Protein AF-A0A2V8WMP0-F1 (afdb_monomer)

Foldseek 3Di:
DQDPDADPVSHHDDQVCCLVPPVQVVCVVVVHPRDDPVNVLVVQLVLLVVLVADPVLSDVLSDDPDPPCVPPDVVDDDDPSNVVSVVSSCCVVCVPDPPPPPDPPPDDDD

Solvent-accessible surface area (backbone atoms only — not comparable to full-atom values): 7140 Å² total; per-residue (Å²): 138,88,74,91,60,53,37,99,83,73,42,81,55,56,67,67,55,48,41,64,70,49,49,44,52,49,26,56,77,67,74,44,74,88,72,54,80,63,49,56,54,49,52,51,53,52,43,40,53,73,75,70,51,54,70,69,46,48,45,59,72,74,38,74,93,52,88,86,58,70,86,77,50,82,84,53,84,80,53,69,69,48,54,54,49,51,51,55,44,45,50,71,77,39,78,84,58,77,80,82,75,72,77,83,80,83,72,84,82,127

pLDDT: mean 71.83, std 18.46, range [31.52, 92.88]

Structure (mmCIF, N/CA/C/O backbone):
data_AF-A0A2V8WMP0-F1
#
_entry.id   AF-A0A2V8WMP0-F1
#
loop_
_atom_site.group_PDB
_atom_site.id
_atom_site.type_symbol
_atom_site.label_atom_id
_atom_site.label_alt_id
_atom_site.label_comp_id
_atom_site.label_asym_id
_atom_site.label_entity_id
_atom_site.label_seq_id
_atom_site.pdbx_PDB_ins_code
_atom_site.Cartn_x
_atom_site.Cartn_y
_atom_site.Cartn_z
_atom_site.occupancy
_atom_site.B_iso_or_equiv
_atom_site.auth_seq_id
_atom_site.auth_comp_id
_atom_site.auth_asym_id
_atom_site.auth_atom_id
_atom_site.pdbx_PDB_model_num
ATOM 1 N N . GLU A 1 1 ? 11.509 -24.578 -5.066 1.00 51.88 1 GLU A N 1
ATOM 2 C CA . GLU A 1 1 ? 10.652 -23.415 -4.756 1.00 51.88 1 GLU A CA 1
ATOM 3 C C . GLU A 1 1 ? 10.348 -22.664 -6.043 1.00 51.88 1 GLU A C 1
ATOM 5 O O . GLU A 1 1 ? 11.279 -22.336 -6.768 1.00 51.88 1 GLU A O 1
ATOM 10 N N . ASN A 1 2 ? 9.069 -22.449 -6.357 1.00 80.81 2 ASN A N 1
ATOM 11 C CA . ASN A 1 2 ? 8.655 -21.686 -7.536 1.00 80.81 2 ASN A CA 1
ATOM 12 C C . ASN A 1 2 ? 8.491 -20.212 -7.154 1.00 80.81 2 ASN A C 1
ATOM 14 O O . ASN A 1 2 ? 7.827 -19.891 -6.170 1.00 80.81 2 ASN A O 1
ATOM 18 N N . LEU A 1 3 ? 9.094 -19.313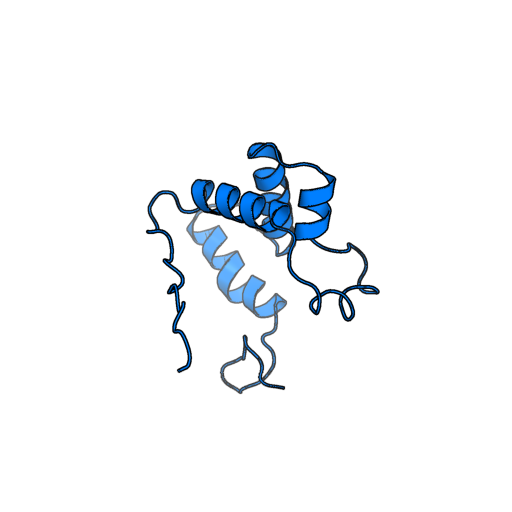 -7.930 1.00 84.00 3 LEU A N 1
ATOM 19 C CA . LEU A 1 3 ? 8.973 -17.871 -7.728 1.00 84.00 3 LEU A CA 1
ATOM 20 C C . LEU A 1 3 ? 7.612 -17.379 -8.246 1.00 84.00 3 LEU A C 1
ATOM 22 O O . LEU A 1 3 ? 7.272 -17.622 -9.399 1.00 84.00 3 LEU A O 1
ATOM 26 N N . ILE A 1 4 ? 6.873 -16.629 -7.422 1.00 84.56 4 ILE A N 1
ATOM 27 C CA . ILE A 1 4 ? 5.602 -15.994 -7.825 1.00 84.56 4 ILE A CA 1
ATOM 28 C C . ILE A 1 4 ? 5.845 -14.791 -8.751 1.00 84.56 4 ILE A C 1
ATOM 30 O O . ILE A 1 4 ? 5.101 -14.569 -9.700 1.00 84.56 4 ILE A O 1
ATOM 34 N N . PHE A 1 5 ? 6.922 -14.032 -8.512 1.00 83.19 5 PHE A N 1
ATOM 35 C CA . PHE A 1 5 ? 7.297 -12.866 -9.318 1.00 83.19 5 PHE A CA 1
ATOM 36 C C . PHE A 1 5 ? 8.642 -13.087 -10.010 1.00 83.19 5 PHE A C 1
ATOM 38 O O . PHE A 1 5 ? 9.712 -12.792 -9.465 1.00 83.19 5 PHE A O 1
ATOM 45 N N . THR A 1 6 ? 8.583 -13.600 -11.234 1.00 87.75 6 THR A N 1
ATOM 46 C CA . THR A 1 6 ? 9.755 -13.858 -12.071 1.00 87.75 6 THR A CA 1
ATOM 47 C C . THR A 1 6 ? 9.992 -12.743 -13.082 1.00 87.75 6 THR A C 1
ATOM 49 O O . THR A 1 6 ? 9.083 -12.060 -13.556 1.00 87.75 6 THR A O 1
ATOM 52 N N . SER A 1 7 ? 11.260 -12.542 -13.425 1.00 83.62 7 SER A N 1
ATOM 53 C CA . SER A 1 7 ? 11.630 -11.843 -14.648 1.00 83.62 7 SER A CA 1
ATOM 54 C C . SER A 1 7 ? 11.320 -12.730 -15.860 1.00 83.62 7 SER A C 1
ATOM 56 O O . SER A 1 7 ? 11.119 -13.936 -15.729 1.00 83.62 7 SER A O 1
ATOM 58 N N . ARG A 1 8 ? 11.358 -12.151 -17.065 1.00 81.88 8 ARG A N 1
ATOM 59 C CA . ARG A 1 8 ? 11.163 -12.895 -18.325 1.00 81.88 8 ARG A CA 1
ATOM 60 C C . ARG A 1 8 ? 12.113 -14.088 -18.491 1.00 81.88 8 ARG A C 1
ATOM 62 O O . ARG A 1 8 ? 11.794 -15.006 -19.230 1.00 81.88 8 ARG A O 1
ATOM 69 N N . ASN A 1 9 ? 13.244 -14.079 -17.787 1.00 84.38 9 ASN A N 1
ATOM 70 C CA . ASN A 1 9 ? 14.259 -15.128 -17.846 1.00 84.38 9 ASN A CA 1
ATOM 71 C C . ASN A 1 9 ? 14.147 -16.126 -16.674 1.00 84.38 9 ASN A C 1
ATOM 73 O O . ASN A 1 9 ? 15.104 -16.837 -16.392 1.00 84.38 9 ASN A O 1
ATOM 77 N N . GLY A 1 10 ? 13.036 -16.127 -15.925 1.00 84.94 10 GLY A N 1
ATOM 78 C CA . GLY A 1 10 ? 12.820 -17.029 -14.784 1.00 84.94 10 GLY A CA 1
ATOM 79 C C . GLY A 1 10 ? 13.588 -16.660 -13.509 1.00 84.94 10 GLY A C 1
ATOM 80 O O . GLY A 1 10 ? 13.496 -17.360 -12.507 1.00 84.94 10 GLY A O 1
ATOM 81 N N . THR A 1 11 ? 14.331 -15.553 -13.514 1.00 86.88 11 THR A N 1
ATOM 82 C CA . THR A 1 11 ? 15.091 -15.070 -12.351 1.00 86.88 11 THR A CA 1
ATOM 83 C C . THR A 1 11 ? 14.230 -14.231 -11.401 1.00 86.88 11 THR A C 1
ATOM 85 O O . THR A 1 11 ? 13.209 -13.689 -11.832 1.00 86.88 11 THR A O 1
ATOM 88 N N . PRO A 1 12 ? 14.630 -14.047 -10.127 1.00 86.12 12 PRO A N 1
ATOM 89 C CA . PRO A 1 12 ? 13.935 -13.150 -9.208 1.00 86.12 12 PRO A CA 1
ATOM 90 C C . PRO A 1 12 ? 13.813 -11.733 -9.771 1.00 86.12 12 PRO A C 1
ATOM 92 O O . PRO A 1 12 ? 14.782 -11.150 -10.272 1.00 86.12 12 PRO A O 1
ATOM 95 N N . MET A 1 13 ? 12.616 -11.155 -9.684 1.00 87.12 13 MET A N 1
ATOM 96 C CA . MET A 1 13 ? 12.398 -9.785 -10.129 1.00 87.12 13 MET A CA 1
ATOM 97 C C . MET A 1 13 ? 13.157 -8.794 -9.233 1.00 87.12 13 MET A C 1
ATOM 99 O O . MET A 1 13 ? 13.049 -8.822 -8.011 1.00 87.12 13 MET A O 1
ATOM 103 N N . ASN A 1 14 ? 13.915 -7.875 -9.841 1.00 87.00 14 ASN A N 1
ATOM 104 C CA . ASN A 1 14 ? 14.646 -6.855 -9.091 1.00 87.00 14 ASN A CA 1
ATOM 105 C C . ASN A 1 14 ? 13.725 -5.656 -8.760 1.00 87.00 14 ASN A C 1
ATOM 107 O O . ASN A 1 14 ? 13.325 -4.929 -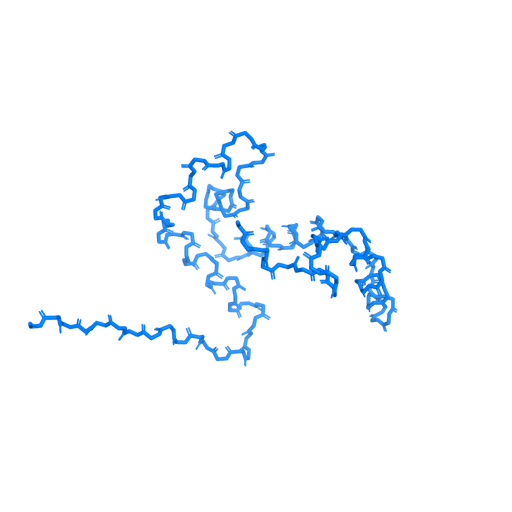9.680 1.00 87.00 14 ASN A O 1
ATOM 111 N N . PRO A 1 15 ? 13.454 -5.371 -7.472 1.00 85.31 15 PRO A N 1
ATOM 112 C CA . PRO A 1 15 ? 12.527 -4.315 -7.065 1.00 85.31 15 PRO A CA 1
ATOM 113 C C . PRO A 1 15 ? 13.017 -2.909 -7.432 1.00 85.31 15 PRO A C 1
ATOM 115 O O . PRO A 1 15 ? 12.207 -2.023 -7.700 1.00 85.31 15 PRO A O 1
ATOM 118 N N . LYS A 1 16 ? 14.335 -2.674 -7.510 1.00 87.12 16 LYS A N 1
ATOM 119 C CA . LYS A 1 16 ? 14.887 -1.380 -7.952 1.00 87.12 16 LYS A CA 1
ATOM 120 C C . LYS A 1 16 ? 14.621 -1.142 -9.437 1.00 87.12 16 LYS A C 1
ATOM 122 O O . LYS A 1 16 ? 14.329 -0.019 -9.841 1.00 87.12 16 LYS A O 1
ATOM 127 N N . ASN A 1 17 ? 14.698 -2.196 -10.253 1.00 89.38 17 ASN A N 1
ATOM 128 C CA . ASN A 1 17 ? 14.383 -2.091 -11.676 1.00 89.38 17 ASN A CA 1
ATOM 129 C C . ASN A 1 17 ? 12.896 -1.822 -11.895 1.00 89.38 17 ASN A C 1
ATOM 131 O O . ASN A 1 17 ? 12.571 -0.962 -12.710 1.00 89.38 17 ASN A O 1
ATOM 135 N N . LEU A 1 18 ? 12.020 -2.498 -11.149 1.00 89.12 18 LEU A N 1
ATOM 136 C CA . LEU A 1 18 ? 10.579 -2.256 -11.202 1.00 89.12 18 LEU A CA 1
ATOM 137 C C . LEU A 1 18 ? 10.241 -0.811 -10.794 1.00 89.12 18 LEU A C 1
ATOM 139 O O . LEU A 1 18 ? 9.535 -0.112 -11.523 1.00 89.12 18 LEU A O 1
ATOM 143 N N . LEU A 1 19 ? 10.842 -0.324 -9.703 1.00 89.38 19 LEU A N 1
ATOM 144 C CA . LEU A 1 19 ? 10.682 1.055 -9.240 1.00 89.38 19 LEU A CA 1
ATOM 145 C C . LEU A 1 19 ? 11.090 2.069 -10.317 1.00 89.38 19 LEU A C 1
ATOM 147 O O . LEU A 1 19 ? 10.321 2.959 -10.667 1.00 89.38 19 LEU A O 1
ATOM 151 N N . ARG A 1 20 ? 12.297 1.915 -10.869 1.00 89.44 20 ARG A N 1
ATOM 152 C CA . ARG A 1 20 ? 12.875 2.872 -11.819 1.00 89.44 20 ARG A CA 1
ATOM 153 C C . ARG A 1 20 ? 12.207 2.839 -13.192 1.00 89.44 20 ARG A C 1
ATOM 155 O O . ARG A 1 20 ? 12.104 3.874 -13.838 1.00 89.44 20 ARG A O 1
ATOM 162 N N . ARG A 1 21 ? 11.821 1.656 -13.677 1.00 90.38 21 ARG A N 1
ATOM 163 C CA . ARG A 1 21 ? 11.341 1.478 -15.059 1.00 90.38 21 ARG A CA 1
ATOM 164 C C . ARG A 1 21 ? 9.832 1.584 -15.201 1.00 90.38 21 ARG A C 1
ATOM 166 O O . ARG A 1 21 ? 9.376 1.899 -16.292 1.00 90.38 21 ARG A O 1
ATOM 173 N N . ILE A 1 22 ? 9.078 1.306 -14.141 1.00 89.88 22 ILE A N 1
ATOM 174 C CA . ILE A 1 22 ? 7.615 1.253 -14.202 1.00 89.88 22 ILE A CA 1
ATOM 175 C C . ILE A 1 22 ? 7.016 2.307 -13.279 1.00 89.88 22 ILE A C 1
ATOM 177 O O . ILE A 1 22 ? 6.292 3.183 -13.748 1.00 89.88 22 ILE A O 1
ATOM 181 N N . LEU A 1 23 ? 7.376 2.283 -11.992 1.00 89.50 23 LEU A N 1
ATOM 182 C CA . LEU A 1 23 ? 6.694 3.114 -11.004 1.00 89.50 23 LEU A CA 1
ATOM 183 C C . LEU A 1 23 ? 7.015 4.606 -11.144 1.00 89.50 23 LEU A C 1
ATOM 185 O O . LEU A 1 23 ? 6.109 5.426 -11.251 1.00 89.50 23 LEU A O 1
ATOM 189 N N . GLN A 1 24 ? 8.298 4.965 -11.212 1.00 90.50 24 GLN A N 1
ATOM 190 C CA . GLN A 1 24 ? 8.712 6.362 -11.362 1.00 90.50 24 GLN A CA 1
ATOM 191 C C . GLN A 1 24 ? 8.188 6.999 -12.665 1.00 90.50 24 GLN A C 1
ATOM 193 O O . GLN A 1 24 ? 7.675 8.117 -12.600 1.00 90.50 24 GLN A O 1
ATOM 198 N N . PRO A 1 25 ? 8.252 6.333 -13.839 1.00 92.31 25 PRO A N 1
ATOM 199 C CA . PRO A 1 25 ? 7.636 6.860 -15.054 1.00 92.31 25 PRO A CA 1
ATOM 200 C C . PRO A 1 25 ? 6.118 7.019 -14.955 1.00 92.31 25 PRO A C 1
ATOM 202 O O . PRO A 1 25 ? 5.594 8.010 -15.459 1.00 92.31 25 PRO A O 1
ATOM 205 N N . ALA A 1 26 ? 5.410 6.091 -14.302 1.00 91.25 26 ALA A N 1
ATOM 206 C CA . ALA A 1 26 ? 3.968 6.209 -14.092 1.00 91.25 26 ALA A CA 1
ATOM 207 C C . ALA A 1 26 ? 3.620 7.440 -13.238 1.00 91.25 26 ALA A C 1
ATOM 209 O O . ALA A 1 26 ? 2.766 8.228 -13.635 1.00 91.25 26 ALA A O 1
ATOM 210 N N . CYS A 1 27 ? 4.341 7.675 -12.136 1.00 90.94 27 CYS A N 1
ATOM 211 C CA . CYS A 1 27 ? 4.144 8.870 -11.310 1.00 90.94 27 CYS A CA 1
ATOM 212 C C . CYS A 1 27 ? 4.392 10.160 -12.089 1.00 90.94 27 CYS A C 1
ATOM 214 O O . CYS A 1 27 ? 3.585 11.078 -12.009 1.00 90.94 27 CYS A O 1
ATOM 216 N N . ARG A 1 28 ? 5.456 10.209 -12.903 1.00 90.62 28 ARG A N 1
ATOM 217 C CA . ARG A 1 28 ? 5.744 11.377 -13.752 1.00 90.62 28 ARG A CA 1
ATOM 218 C C . ARG A 1 28 ? 4.625 11.655 -14.751 1.00 90.62 28 ARG A C 1
ATOM 220 O O . ARG A 1 28 ? 4.250 12.805 -14.916 1.00 90.62 28 ARG A O 1
ATOM 227 N N . LYS A 1 29 ? 4.074 10.618 -15.393 1.00 92.81 29 LYS A N 1
ATOM 228 C CA . LYS A 1 29 ? 2.945 10.769 -16.328 1.00 92.81 29 LYS A CA 1
ATOM 229 C C . LYS A 1 29 ? 1.689 11.317 -15.652 1.00 92.81 29 LYS A C 1
ATOM 231 O O . LYS A 1 29 ? 0.922 12.021 -16.293 1.00 92.81 29 LYS A O 1
ATOM 236 N N . LEU A 1 30 ? 1.489 10.982 -14.380 1.00 92.88 30 LEU A N 1
ATOM 237 C CA . LEU A 1 30 ? 0.338 11.405 -13.584 1.00 92.88 30 LEU A CA 1
ATOM 238 C C . LEU A 1 30 ? 0.601 12.687 -12.773 1.00 92.88 30 LEU A C 1
ATOM 240 O O . LEU A 1 30 ? -0.242 13.062 -11.967 1.00 92.88 30 LEU A O 1
ATOM 244 N N . ASN A 1 31 ? 1.754 13.348 -12.955 1.00 91.94 31 ASN A N 1
ATOM 245 C CA . ASN A 1 31 ? 2.193 14.502 -12.155 1.00 91.94 31 ASN A CA 1
ATOM 246 C C . ASN A 1 31 ? 2.163 14.254 -10.633 1.00 91.94 31 ASN A C 1
ATOM 248 O O . ASN A 1 31 ? 1.911 15.160 -9.841 1.00 91.94 31 ASN A O 1
ATOM 252 N N . LEU A 1 32 ? 2.444 13.019 -10.219 1.00 89.00 32 LEU A N 1
ATOM 253 C CA . LEU A 1 32 ? 2.541 12.626 -8.818 1.00 89.00 32 LEU A CA 1
ATOM 254 C C . LEU A 1 32 ? 3.986 12.748 -8.310 1.00 89.00 32 LEU A C 1
ATOM 256 O O . LEU A 1 32 ? 4.933 12.566 -9.088 1.00 89.00 32 LEU A O 1
ATOM 260 N N . PRO A 1 33 ? 4.184 12.995 -7.000 1.00 85.75 33 PRO A N 1
ATOM 261 C CA . PRO A 1 33 ? 5.510 12.961 -6.395 1.00 85.75 33 PRO A CA 1
ATOM 262 C C . PRO A 1 33 ? 6.172 11.592 -6.589 1.00 85.75 33 PRO A C 1
ATOM 264 O O . PRO A 1 33 ? 5.514 10.565 -6.769 1.00 85.75 33 PRO A O 1
ATOM 267 N N . VAL A 1 34 ? 7.506 11.568 -6.551 1.00 79.69 34 VAL A N 1
ATOM 268 C CA . VAL A 1 34 ? 8.266 10.322 -6.696 1.00 79.69 34 VAL A CA 1
ATOM 269 C C . VAL A 1 34 ? 8.014 9.434 -5.480 1.00 79.69 34 VAL A C 1
ATOM 271 O O . VAL A 1 34 ? 8.518 9.697 -4.391 1.00 79.69 34 VAL A O 1
ATOM 274 N N . ILE A 1 35 ? 7.253 8.361 -5.680 1.00 86.12 35 ILE A N 1
ATOM 275 C CA . ILE A 1 35 ? 6.964 7.373 -4.639 1.00 86.12 35 ILE A CA 1
ATOM 276 C C . ILE A 1 35 ? 8.037 6.280 -4.590 1.00 86.12 35 ILE A C 1
ATOM 278 O O . ILE A 1 35 ? 8.657 5.921 -5.597 1.00 86.12 35 ILE A O 1
ATOM 282 N N . SER A 1 36 ? 8.247 5.738 -3.394 1.00 87.19 36 SER A N 1
ATOM 283 C CA . SER A 1 36 ? 9.120 4.592 -3.133 1.00 87.19 36 SER A CA 1
ATOM 284 C C . SER A 1 36 ? 8.300 3.377 -2.692 1.00 87.19 36 SER A C 1
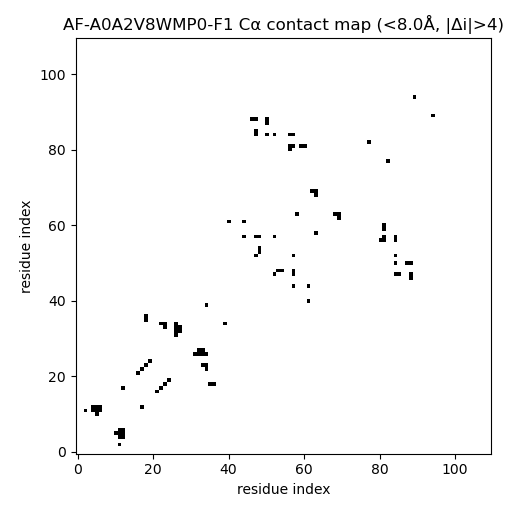ATOM 286 O O . SER A 1 36 ? 7.116 3.495 -2.387 1.00 87.19 36 SER A O 1
ATOM 288 N N . TRP A 1 37 ? 8.936 2.210 -2.568 1.00 84.88 37 TRP A N 1
ATOM 289 C CA . TRP A 1 37 ? 8.284 1.032 -1.979 1.00 84.88 37 TRP A CA 1
ATOM 290 C C . TRP A 1 37 ? 7.769 1.284 -0.555 1.00 84.88 37 TRP A C 1
ATOM 292 O O . TRP A 1 37 ? 6.710 0.784 -0.184 1.00 84.88 37 TRP A O 1
ATOM 302 N N . HIS A 1 38 ? 8.472 2.115 0.220 1.00 85.00 38 HIS A N 1
ATOM 303 C CA . HIS A 1 38 ? 8.040 2.497 1.564 1.00 85.00 38 HIS A CA 1
ATOM 304 C C . HIS A 1 38 ? 6.797 3.383 1.538 1.00 85.00 38 HIS A C 1
ATOM 306 O O . HIS A 1 38 ? 5.989 3.304 2.455 1.00 85.00 38 HIS A O 1
ATOM 312 N N . SER A 1 39 ? 6.598 4.173 0.480 1.00 84.12 39 SER A N 1
ATOM 313 C CA . SER A 1 39 ? 5.413 5.021 0.342 1.00 84.12 39 SER A CA 1
ATOM 314 C C . SER A 1 39 ? 4.135 4.183 0.353 1.00 84.12 39 SER A C 1
ATOM 316 O O . SER A 1 39 ? 3.221 4.515 1.092 1.00 84.12 39 SER A O 1
ATOM 318 N N . PHE A 1 40 ? 4.107 3.039 -0.341 1.00 85.88 40 PHE A N 1
ATOM 319 C CA . PHE A 1 40 ? 2.961 2.120 -0.286 1.00 85.88 40 PHE A CA 1
ATOM 320 C C . PHE A 1 40 ? 2.713 1.558 1.113 1.00 85.88 40 PHE A C 1
ATOM 322 O O . PHE A 1 40 ? 1.569 1.474 1.554 1.00 85.88 40 PHE A O 1
ATOM 329 N N . ARG A 1 41 ? 3.783 1.204 1.835 1.00 83.12 41 ARG A N 1
ATOM 330 C CA . ARG A 1 41 ? 3.678 0.723 3.217 1.00 83.12 41 ARG A CA 1
ATOM 331 C C . ARG A 1 41 ? 3.125 1.808 4.144 1.00 83.12 41 ARG A C 1
ATOM 333 O O . ARG A 1 41 ? 2.288 1.503 4.985 1.00 83.12 41 ARG A O 1
ATOM 340 N N . HIS A 1 42 ? 3.565 3.055 3.979 1.00 83.00 42 HIS A N 1
ATOM 341 C CA . HIS A 1 42 ? 3.038 4.190 4.736 1.00 83.00 42 HIS A CA 1
ATOM 342 C C . HIS A 1 42 ? 1.572 4.456 4.405 1.00 83.00 42 HIS A C 1
ATOM 344 O O . HIS A 1 42 ? 0.779 4.583 5.328 1.00 83.00 42 HIS A O 1
ATOM 350 N N . THR A 1 43 ? 1.190 4.443 3.125 1.00 85.69 43 THR A N 1
ATOM 351 C CA . THR A 1 43 ? -0.214 4.573 2.715 1.00 85.69 43 THR A CA 1
ATOM 352 C C . THR A 1 43 ? -1.075 3.490 3.357 1.00 85.69 43 THR A C 1
ATOM 354 O O . THR A 1 43 ? -2.115 3.800 3.922 1.00 85.69 43 THR A O 1
ATOM 357 N N . HIS A 1 44 ? -0.621 2.234 3.353 1.00 84.62 44 HIS A N 1
ATOM 358 C CA . HIS A 1 44 ? -1.349 1.149 4.006 1.00 84.62 44 HIS A CA 1
ATOM 359 C C . HIS A 1 44 ? -1.493 1.364 5.522 1.00 84.62 44 HIS A C 1
ATOM 361 O O . HIS A 1 44 ? -2.568 1.150 6.070 1.00 84.62 44 HIS A O 1
ATOM 367 N N . ALA A 1 45 ? -0.439 1.836 6.195 1.00 82.06 45 ALA A N 1
ATOM 368 C CA . ALA A 1 45 ? -0.489 2.159 7.620 1.00 82.06 45 ALA A CA 1
ATOM 369 C C . ALA A 1 45 ? -1.478 3.293 7.933 1.00 82.06 45 ALA A C 1
ATOM 371 O O . ALA A 1 45 ? -2.231 3.197 8.899 1.00 82.06 45 ALA A O 1
ATOM 372 N N . THR A 1 46 ? -1.496 4.342 7.107 1.00 82.31 46 THR A N 1
ATOM 373 C CA . THR A 1 46 ? -2.453 5.447 7.227 1.00 82.31 46 THR A CA 1
ATOM 374 C C . THR A 1 46 ? -3.884 4.953 7.038 1.00 82.31 46 THR A C 1
ATOM 376 O O . THR A 1 46 ? -4.718 5.217 7.897 1.00 82.31 46 THR A O 1
ATOM 379 N N . LEU A 1 47 ? -4.149 4.160 5.994 1.00 84.25 47 LEU A N 1
ATOM 380 C CA . LEU A 1 47 ? -5.480 3.604 5.727 1.00 84.25 47 LEU A CA 1
ATOM 381 C C . LEU A 1 47 ? -5.968 2.697 6.865 1.00 84.25 47 LEU A C 1
ATOM 383 O O . LEU A 1 47 ? -7.128 2.778 7.253 1.00 84.25 47 LEU A O 1
ATOM 387 N N . LEU A 1 48 ? -5.083 1.877 7.444 1.00 81.50 48 LEU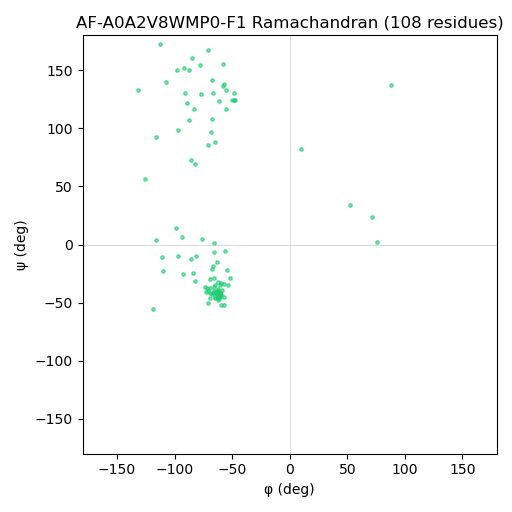 A N 1
ATOM 388 C CA . LEU A 1 48 ? -5.398 1.068 8.629 1.00 81.50 48 LEU A CA 1
ATOM 389 C C . LEU A 1 48 ? -5.783 1.936 9.840 1.00 81.50 48 LEU A C 1
ATOM 391 O O . LEU A 1 48 ? -6.648 1.548 10.623 1.00 81.50 48 LEU A O 1
ATOM 395 N N . GLY A 1 49 ? -5.167 3.111 9.988 1.00 76.62 49 GLY A N 1
ATOM 396 C CA . GLY A 1 49 ? -5.555 4.091 11.003 1.00 76.62 49 GLY A CA 1
ATOM 397 C C . GLY A 1 49 ? -6.918 4.729 10.724 1.00 76.62 49 GLY A C 1
ATOM 398 O O . GLY A 1 49 ? -7.723 4.874 11.641 1.00 76.62 49 GLY A O 1
ATOM 399 N N . GLU A 1 50 ? -7.204 5.063 9.465 1.00 81.12 50 GLU A N 1
ATOM 400 C CA . GLU A 1 50 ? -8.473 5.684 9.057 1.00 81.12 50 GLU A CA 1
ATOM 401 C C . GLU A 1 50 ? -9.683 4.763 9.260 1.00 81.12 50 GLU A C 1
ATOM 403 O O . GLU A 1 50 ? -10.743 5.230 9.670 1.00 81.12 50 GLU A O 1
ATOM 408 N N . VAL A 1 51 ? -9.532 3.447 9.063 1.00 80.75 51 VAL A N 1
ATOM 409 C CA . VAL A 1 51 ? -10.612 2.468 9.312 1.00 80.75 51 VAL A CA 1
ATOM 410 C C . VAL A 1 51 ? -10.847 2.161 10.803 1.00 80.75 51 VAL A C 1
ATOM 412 O O . VAL A 1 51 ? -11.666 1.299 11.138 1.00 80.75 51 VAL A O 1
ATOM 415 N N . GLY A 1 52 ? -10.146 2.861 11.703 1.00 72.69 52 GLY A N 1
ATOM 416 C CA . GLY A 1 52 ? -10.315 2.758 13.154 1.00 72.69 52 GLY A CA 1
ATOM 417 C C . GLY A 1 52 ? -9.788 1.455 13.757 1.00 72.69 52 GLY A C 1
ATOM 418 O O . GLY A 1 52 ? -10.264 1.025 14.808 1.00 72.69 52 GLY A O 1
ATOM 419 N N . GLU A 1 53 ? -8.841 0.789 13.094 1.00 75.12 53 GLU A N 1
ATOM 420 C CA . GLU A 1 53 ? -8.289 -0.475 13.579 1.00 75.12 53 GLU A CA 1
ATOM 421 C C . GLU A 1 53 ? -7.274 -0.266 14.707 1.00 75.12 53 GLU A C 1
ATOM 423 O O . GLU A 1 53 ? -6.626 0.774 14.837 1.00 75.12 53 GLU A O 1
ATOM 428 N N . SER A 1 54 ? -7.119 -1.287 15.554 1.00 72.19 54 SER A N 1
ATOM 429 C CA . SER A 1 54 ? -6.183 -1.191 16.675 1.00 72.19 54 SER A CA 1
ATOM 430 C C . SER A 1 54 ? -4.734 -1.127 16.180 1.00 72.19 54 SER A C 1
ATOM 432 O O . SER A 1 54 ? -4.343 -1.863 15.269 1.00 72.19 54 SER A O 1
ATOM 434 N N . LEU A 1 55 ? -3.898 -0.318 16.841 1.00 68.44 55 LEU A N 1
ATOM 435 C CA . LEU A 1 55 ? -2.463 -0.221 16.538 1.00 68.44 55 LEU A CA 1
ATOM 436 C C . LEU A 1 55 ? -1.769 -1.593 16.552 1.00 68.44 55 LEU A C 1
ATOM 438 O O . LEU A 1 55 ? -0.896 -1.855 15.729 1.00 68.44 55 LEU A O 1
ATOM 442 N N . ARG A 1 56 ? -2.201 -2.498 17.439 1.00 67.06 56 ARG A N 1
ATOM 443 C CA . ARG A 1 56 ? -1.693 -3.873 17.530 1.00 67.06 56 ARG A CA 1
ATOM 444 C C . ARG A 1 56 ? -2.050 -4.705 16.295 1.00 67.06 56 ARG A C 1
ATOM 446 O O . ARG A 1 56 ? -1.207 -5.448 15.798 1.00 67.06 56 ARG A O 1
ATOM 453 N N . THR A 1 57 ? -3.276 -4.571 15.793 1.00 69.94 57 THR A N 1
ATOM 454 C CA . THR A 1 57 ? -3.725 -5.212 14.547 1.00 69.94 57 THR A CA 1
ATOM 455 C C . THR A 1 57 ? -2.950 -4.659 13.352 1.00 69.94 57 THR A C 1
ATOM 457 O O . THR A 1 57 ? -2.422 -5.433 12.558 1.00 69.94 57 THR A O 1
ATOM 460 N N . ALA A 1 58 ? -2.801 -3.334 13.259 1.00 72.56 58 ALA A N 1
ATOM 461 C CA . ALA A 1 58 ? -2.065 -2.686 12.176 1.00 72.56 58 ALA A CA 1
ATOM 462 C C . ALA A 1 58 ? -0.579 -3.091 12.154 1.00 72.56 58 ALA A C 1
ATOM 464 O O . ALA A 1 58 ? -0.030 -3.389 11.094 1.00 72.56 58 ALA A O 1
ATOM 465 N N . GLN A 1 59 ? 0.065 -3.175 13.323 1.00 69.44 59 GLN A N 1
ATOM 466 C CA . GLN A 1 59 ? 1.438 -3.675 13.460 1.00 69.44 59 GLN A CA 1
ATOM 467 C C . GLN A 1 59 ? 1.573 -5.139 13.035 1.00 69.44 59 GLN A C 1
ATOM 469 O O . GLN A 1 59 ? 2.545 -5.489 12.367 1.00 69.44 59 GLN A O 1
ATOM 474 N N . ALA A 1 60 ? 0.604 -5.987 13.388 1.00 73.19 60 ALA A N 1
ATOM 475 C CA . ALA A 1 60 ? 0.610 -7.386 12.980 1.00 73.19 60 ALA A CA 1
ATOM 476 C C . ALA A 1 60 ? 0.456 -7.543 11.454 1.00 73.19 60 ALA A C 1
ATOM 478 O O . ALA A 1 60 ? 1.186 -8.328 10.858 1.00 73.19 60 ALA A O 1
ATOM 479 N N . ILE A 1 61 ? -0.407 -6.739 10.818 1.00 74.75 61 ILE A N 1
ATOM 480 C CA . ILE A 1 61 ? -0.639 -6.740 9.360 1.00 74.75 61 ILE A CA 1
ATOM 481 C C . ILE A 1 61 ? 0.565 -6.199 8.584 1.00 74.75 61 ILE A C 1
ATOM 483 O O . ILE A 1 61 ? 0.984 -6.776 7.583 1.00 74.75 61 ILE A O 1
ATOM 487 N N . LEU A 1 62 ? 1.133 -5.071 9.020 1.00 74.50 62 LEU A N 1
ATOM 488 C CA . LEU A 1 62 ? 2.336 -4.514 8.400 1.00 74.50 62 LEU A CA 1
ATOM 489 C C . LEU A 1 62 ? 3.548 -5.432 8.650 1.00 74.50 62 LEU A C 1
ATOM 491 O O . LEU A 1 62 ? 4.521 -5.389 7.899 1.00 74.50 62 LEU A O 1
ATOM 495 N N . GLY A 1 63 ? 3.489 -6.281 9.672 1.00 68.19 63 GLY A N 1
ATOM 496 C CA . GLY A 1 63 ? 4.516 -7.245 10.028 1.00 68.19 63 GLY A CA 1
ATOM 497 C C . GLY A 1 63 ? 5.574 -6.670 10.968 1.00 68.19 63 GLY A C 1
ATOM 498 O O . GLY A 1 63 ? 6.066 -5.557 10.763 1.00 68.19 63 GLY A O 1
ATOM 499 N N . HIS A 1 64 ? 5.928 -7.486 11.973 1.00 61.41 64 HIS A N 1
ATOM 500 C CA . HIS A 1 64 ? 7.296 -7.794 12.417 1.00 61.41 64 HIS A CA 1
ATOM 501 C C . HIS A 1 64 ? 8.379 -6.904 11.777 1.00 61.41 64 HIS A C 1
ATOM 503 O O . HIS A 1 64 ? 9.012 -7.294 10.801 1.00 61.41 64 HIS A O 1
ATOM 509 N N . SER A 1 65 ? 8.595 -5.695 12.303 1.00 47.50 65 SER A N 1
ATOM 510 C CA . SER A 1 65 ? 9.477 -4.669 11.715 1.00 47.50 65 SER A CA 1
ATOM 511 C C . SER A 1 65 ? 10.970 -5.025 11.685 1.00 47.50 65 SER A C 1
ATOM 513 O O . SER A 1 65 ? 11.771 -4.212 11.232 1.00 47.50 65 SER A O 1
ATOM 515 N N . ASP A 1 66 ? 11.347 -6.211 12.157 1.00 42.78 66 ASP A N 1
ATOM 516 C CA . ASP A 1 66 ? 12.697 -6.745 12.071 1.00 42.78 66 ASP A CA 1
ATOM 517 C C . ASP A 1 66 ? 12.646 -8.186 11.541 1.00 42.78 66 ASP A C 1
ATOM 519 O O . ASP A 1 66 ? 11.843 -9.013 11.983 1.00 42.78 66 ASP A O 1
ATOM 523 N N . LEU A 1 67 ? 13.510 -8.474 10.571 1.00 40.50 67 LEU A N 1
ATOM 524 C CA . LEU A 1 67 ? 13.545 -9.651 9.689 1.00 40.50 67 LEU A CA 1
ATOM 525 C C . LEU A 1 67 ? 13.611 -11.018 10.400 1.00 40.50 67 LEU A C 1
ATOM 527 O O . LEU A 1 67 ? 13.549 -12.057 9.744 1.00 40.50 67 LEU A O 1
ATOM 531 N N . LYS A 1 68 ? 13.744 -11.051 11.727 1.00 40.97 68 LYS A N 1
ATOM 532 C CA . LYS A 1 68 ? 14.127 -12.246 12.487 1.00 40.97 68 LYS A CA 1
ATOM 533 C C . LYS A 1 68 ? 12.971 -13.183 12.865 1.00 40.97 68 LYS A C 1
ATOM 535 O O . LYS A 1 68 ? 13.235 -14.306 13.277 1.00 4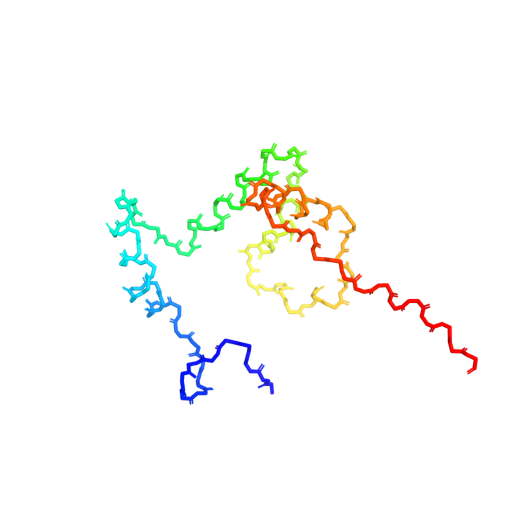0.97 68 LYS A O 1
ATOM 540 N N . THR A 1 69 ? 11.708 -12.768 12.730 1.00 40.00 69 THR A N 1
ATOM 541 C CA . THR A 1 69 ? 10.534 -13.595 13.117 1.00 40.00 69 THR A CA 1
ATOM 542 C C . THR A 1 69 ? 9.689 -14.100 11.947 1.00 40.00 69 THR A C 1
ATOM 544 O O . THR A 1 69 ? 8.859 -14.991 12.123 1.00 40.00 69 THR A O 1
ATOM 547 N N . THR A 1 70 ? 9.935 -13.589 10.743 1.00 39.50 70 THR A N 1
ATOM 548 C CA . THR A 1 70 ? 9.080 -13.763 9.561 1.00 39.50 70 THR A CA 1
ATOM 549 C C . THR A 1 70 ? 9.014 -15.205 9.037 1.00 39.50 70 THR A C 1
ATOM 551 O O . THR A 1 70 ? 8.065 -15.542 8.342 1.00 39.50 70 THR A O 1
ATOM 554 N N . LEU A 1 71 ? 9.960 -16.085 9.388 1.00 37.84 71 LEU A N 1
ATOM 555 C CA . LEU A 1 71 ? 9.965 -17.469 8.890 1.00 37.84 71 LEU A CA 1
ATOM 556 C C . LEU A 1 71 ? 9.070 -18.430 9.702 1.00 37.84 71 LEU A C 1
ATOM 558 O O . LEU A 1 71 ? 8.602 -19.416 9.152 1.00 37.84 71 LEU A O 1
ATOM 562 N N . ASN A 1 72 ? 8.792 -18.145 10.981 1.00 36.44 72 ASN A N 1
ATOM 563 C CA . ASN A 1 72 ? 8.096 -19.091 11.874 1.00 36.44 72 ASN A CA 1
ATOM 564 C C . ASN A 1 72 ? 6.579 -18.862 12.005 1.00 36.44 72 ASN A C 1
ATOM 566 O O . ASN A 1 72 ? 5.901 -19.682 12.615 1.00 36.44 72 ASN A O 1
ATOM 570 N N . ILE A 1 73 ? 6.038 -17.752 11.489 1.00 47.22 73 ILE A N 1
ATOM 571 C CA . ILE A 1 73 ? 4.687 -17.292 11.871 1.00 47.22 73 ILE A CA 1
ATOM 572 C C . ILE A 1 73 ? 3.654 -17.440 10.747 1.00 47.22 73 ILE A C 1
ATOM 574 O O . ILE A 1 73 ? 2.474 -17.606 11.046 1.00 47.22 73 ILE A O 1
ATOM 578 N N . TYR A 1 74 ? 4.062 -17.502 9.473 1.00 37.50 74 TYR A N 1
ATOM 579 C CA . TYR A 1 74 ? 3.115 -17.737 8.366 1.00 37.50 74 TYR A CA 1
ATOM 580 C C . TYR A 1 74 ? 2.458 -19.128 8.387 1.00 37.50 74 TYR A C 1
ATOM 582 O O . TYR A 1 74 ? 1.546 -19.384 7.608 1.00 37.50 74 TYR A O 1
ATOM 590 N N . THR A 1 75 ? 2.879 -20.013 9.293 1.00 41.16 75 THR A N 1
ATOM 591 C CA . THR A 1 75 ? 2.265 -21.327 9.526 1.00 41.16 75 THR A CA 1
ATOM 592 C C . THR A 1 75 ? 1.023 -21.258 10.430 1.00 41.16 75 THR A C 1
ATOM 594 O O . THR A 1 75 ? 0.307 -22.250 10.549 1.00 41.16 75 THR A O 1
ATOM 597 N N . HIS A 1 76 ? 0.735 -20.117 11.071 1.00 50.03 76 HIS A N 1
ATOM 598 C CA . HIS A 1 76 ? -0.425 -19.963 11.954 1.00 50.03 76 HIS A CA 1
ATOM 599 C C . HIS A 1 76 ? -1.522 -19.094 11.331 1.00 50.03 76 HIS A C 1
ATOM 601 O O . HIS A 1 76 ? -1.253 -18.082 10.689 1.00 50.03 76 HIS A O 1
ATOM 607 N N . ALA A 1 77 ? -2.773 -19.519 11.536 1.00 52.19 77 ALA A N 1
ATOM 608 C CA . ALA A 1 77 ? -3.974 -18.872 11.022 1.00 52.19 77 ALA A CA 1
ATOM 609 C C . ALA A 1 77 ? -3.974 -17.357 11.290 1.00 52.19 77 ALA A C 1
ATOM 61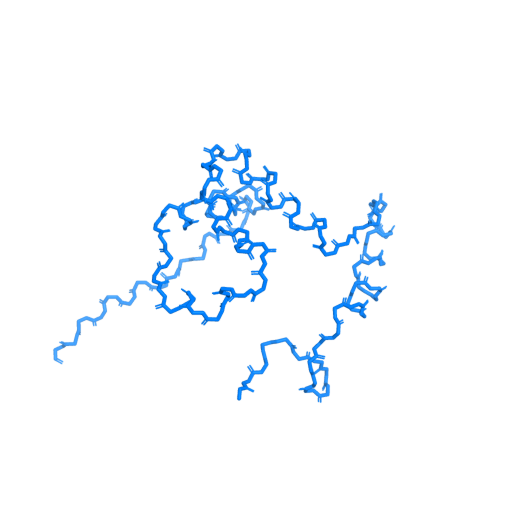1 O O . ALA A 1 77 ? -3.757 -16.914 12.420 1.00 52.19 77 ALA A O 1
ATOM 612 N N . ILE A 1 78 ? -4.241 -16.570 10.243 1.00 61.34 78 ILE A N 1
ATOM 613 C CA . ILE A 1 78 ? -4.401 -15.117 10.343 1.00 61.34 78 ILE A CA 1
ATOM 614 C C . ILE A 1 78 ? -5.595 -14.838 11.273 1.00 61.34 78 ILE A C 1
ATOM 616 O O . ILE A 1 78 ? -6.695 -15.317 10.993 1.00 61.34 78 ILE A O 1
ATOM 620 N N . PRO A 1 79 ? -5.423 -14.075 12.368 1.00 71.75 79 PRO A N 1
ATOM 621 C CA . PRO A 1 79 ? -6.529 -13.712 13.243 1.00 71.75 79 PRO A CA 1
ATOM 622 C C . PRO A 1 79 ? -7.640 -12.985 12.477 1.00 71.75 79 PRO A C 1
ATOM 624 O O . PRO A 1 79 ? -7.370 -12.068 11.702 1.00 71.75 79 PRO A O 1
ATOM 627 N N . GLU A 1 80 ? -8.898 -13.319 12.766 1.00 73.19 80 GLU A N 1
ATOM 628 C CA . GLU A 1 80 ? -10.090 -12.701 12.159 1.00 73.19 80 GLU A CA 1
ATOM 629 C C . GLU A 1 80 ? -10.106 -11.161 12.239 1.00 73.19 80 GLU A C 1
ATOM 631 O O . GLU A 1 80 ? -10.648 -10.484 11.369 1.00 73.19 80 GLU A O 1
ATOM 636 N N . SER A 1 81 ? -9.476 -10.573 13.261 1.00 69.69 81 SER A N 1
ATOM 637 C CA . SER A 1 81 ? -9.310 -9.117 13.367 1.00 69.69 81 SER A CA 1
ATOM 638 C C . SER A 1 81 ? -8.421 -8.529 12.270 1.00 69.69 81 SER A C 1
ATOM 640 O O . SER A 1 81 ? -8.707 -7.442 11.781 1.00 69.69 81 SER A O 1
ATOM 642 N N . GLN A 1 82 ? -7.369 -9.239 11.856 1.00 72.81 82 GLN A N 1
ATOM 643 C CA . GLN A 1 82 ? -6.498 -8.799 10.767 1.00 72.81 82 GLN A CA 1
ATOM 644 C C . GLN A 1 82 ? -7.210 -8.903 9.420 1.00 72.81 82 GLN A C 1
ATOM 646 O O . GLN A 1 82 ? -7.104 -7.995 8.600 1.00 72.81 82 GLN A O 1
ATOM 651 N N . LYS A 1 83 ? -7.984 -9.975 9.218 1.00 76.62 83 LYS A N 1
ATOM 652 C CA . LYS A 1 83 ? -8.790 -10.169 8.010 1.00 76.62 83 LYS A CA 1
ATOM 653 C C . LYS A 1 83 ? -9.799 -9.030 7.820 1.00 76.62 83 LYS A C 1
ATOM 655 O O . LYS A 1 83 ? -9.762 -8.361 6.792 1.00 76.62 83 LYS A O 1
ATOM 660 N N . ARG A 1 84 ? -10.600 -8.728 8.850 1.00 81.31 84 ARG A N 1
ATOM 661 C CA . ARG A 1 84 ? -11.571 -7.618 8.810 1.00 81.31 84 ARG A CA 1
ATOM 662 C C . ARG A 1 84 ? -10.920 -6.259 8.554 1.00 81.31 84 ARG A C 1
ATOM 664 O O . ARG A 1 84 ? -11.471 -5.443 7.823 1.00 81.31 84 ARG A O 1
ATOM 671 N N . ALA A 1 85 ? -9.755 -6.007 9.148 1.00 79.81 85 ALA A N 1
ATOM 672 C CA . ALA A 1 85 ? -9.015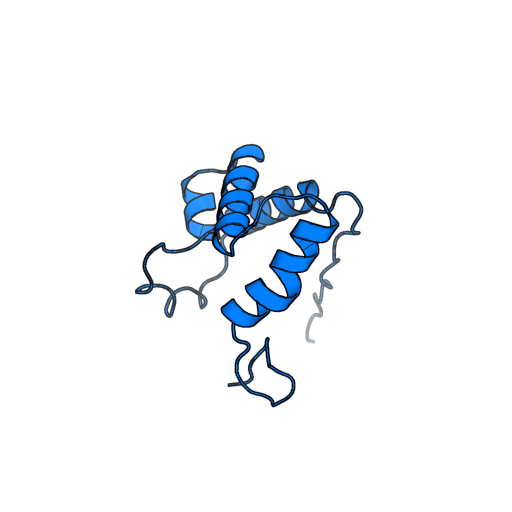 -4.767 8.937 1.00 79.81 85 ALA A CA 1
ATOM 673 C C . ALA A 1 85 ? -8.597 -4.594 7.467 1.00 79.81 85 ALA A C 1
ATOM 675 O O . ALA A 1 85 ? -8.792 -3.526 6.887 1.00 79.81 85 ALA A O 1
ATOM 676 N N . VAL A 1 86 ? -8.066 -5.654 6.849 1.00 82.06 86 VAL A N 1
ATO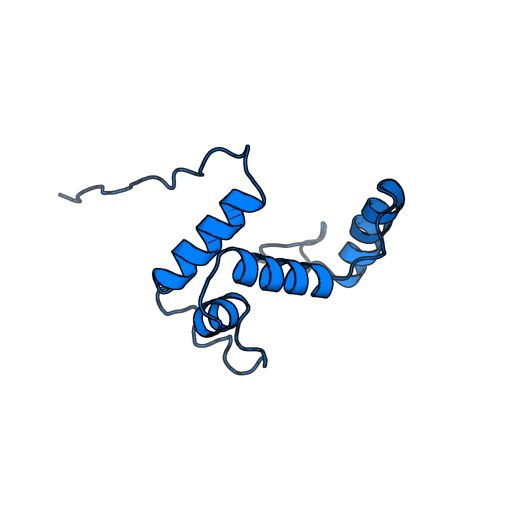M 677 C CA . VAL A 1 86 ? -7.677 -5.647 5.431 1.00 82.06 86 VAL A CA 1
ATOM 678 C C . VAL A 1 86 ? -8.899 -5.497 4.522 1.00 82.06 86 VAL A C 1
ATOM 680 O O . VAL A 1 86 ? -8.840 -4.727 3.567 1.00 82.06 86 VAL A O 1
ATOM 683 N N . GLU A 1 87 ? -10.015 -6.162 4.831 1.00 83.06 87 GLU A N 1
ATOM 684 C CA . GLU A 1 87 ? -11.273 -6.037 4.077 1.00 83.06 87 GLU A CA 1
ATOM 685 C C . GLU A 1 87 ? -11.809 -4.598 4.084 1.00 83.06 87 GLU A C 1
ATOM 687 O O . GLU A 1 87 ? -12.156 -4.062 3.032 1.00 83.06 87 GLU A O 1
ATOM 692 N N . LYS A 1 88 ? -11.798 -3.920 5.238 1.00 83.50 88 LYS A N 1
ATOM 693 C CA . LYS A 1 88 ? -12.204 -2.506 5.319 1.00 83.50 88 LYS A CA 1
ATOM 694 C C . LYS A 1 88 ? -11.311 -1.598 4.477 1.00 83.50 88 LYS A C 1
ATOM 696 O O . LYS A 1 88 ? -11.815 -0.733 3.765 1.00 83.50 88 LYS A O 1
ATOM 701 N N . VAL A 1 89 ? -9.991 -1.795 4.537 1.00 84.06 89 VAL A N 1
ATOM 702 C CA . VAL A 1 89 ? -9.045 -1.030 3.710 1.00 84.06 89 VAL A CA 1
ATOM 703 C C . VAL A 1 89 ? -9.273 -1.310 2.224 1.00 84.06 89 VAL A C 1
ATOM 705 O O . VAL A 1 89 ? -9.243 -0.382 1.417 1.00 84.06 89 VAL A O 1
ATOM 708 N N . ALA A 1 90 ? -9.554 -2.561 1.849 1.00 84.00 90 ALA A N 1
ATOM 709 C CA . ALA A 1 90 ? -9.892 -2.915 0.476 1.00 84.00 90 ALA A CA 1
ATOM 710 C C . ALA A 1 90 ? -11.156 -2.182 -0.002 1.00 84.00 90 ALA A C 1
ATOM 712 O O . ALA A 1 90 ? -11.144 -1.649 -1.108 1.00 84.00 90 ALA A O 1
ATOM 713 N N . GLY A 1 91 ? -12.187 -2.064 0.841 1.00 82.88 91 GLY A N 1
ATOM 714 C CA . GLY A 1 91 ? -13.393 -1.288 0.536 1.00 82.88 91 GLY A CA 1
ATOM 715 C C . GLY A 1 91 ? -13.127 0.200 0.269 1.00 82.88 91 GLY A C 1
ATOM 716 O O . GLY A 1 91 ? -13.784 0.792 -0.584 1.00 82.88 91 GLY A O 1
ATOM 717 N N . LEU A 1 92 ? -12.129 0.800 0.932 1.00 83.19 92 LEU A N 1
ATOM 718 C CA . LEU A 1 92 ? -11.716 2.186 0.667 1.00 83.19 92 LEU A CA 1
ATOM 719 C C . LEU A 1 92 ? -10.963 2.338 -0.661 1.00 83.19 92 LEU A C 1
ATOM 721 O O . LEU A 1 92 ? -11.156 3.319 -1.376 1.00 83.19 92 LEU A O 1
ATOM 725 N N . VAL A 1 93 ? -10.079 1.390 -0.980 1.00 83.62 93 VAL A N 1
ATOM 726 C CA . VAL A 1 93 ? -9.199 1.465 -2.161 1.00 83.62 93 VAL A CA 1
ATOM 727 C C . VAL A 1 93 ? -9.914 1.014 -3.436 1.00 83.62 93 VAL A C 1
ATOM 729 O O . VAL A 1 93 ? -9.626 1.515 -4.523 1.00 83.62 93 VAL A O 1
ATOM 732 N N . PHE A 1 94 ? -10.856 0.081 -3.310 1.00 83.12 94 PHE A N 1
ATOM 733 C CA . PHE A 1 94 ? -11.530 -0.577 -4.422 1.00 83.12 94 PHE A CA 1
ATOM 734 C C . PHE A 1 94 ? -13.063 -0.473 -4.331 1.00 83.12 94 PHE A C 1
ATOM 736 O O . PHE A 1 94 ? -13.745 -1.495 -4.397 1.00 83.12 94 PHE A O 1
ATOM 743 N N . PRO A 1 95 ? -13.644 0.739 -4.249 1.00 68.50 95 PRO A N 1
ATOM 744 C CA . PRO A 1 95 ? -15.089 0.919 -4.062 1.00 68.50 95 PRO A CA 1
ATOM 745 C C . PRO A 1 95 ? -15.945 0.369 -5.218 1.00 68.50 95 PRO A C 1
ATOM 747 O O . PRO A 1 95 ? -17.154 0.225 -5.077 1.00 68.50 95 PRO A O 1
ATOM 750 N N . SER A 1 96 ? -15.336 0.080 -6.372 1.00 60.41 96 SER A N 1
ATOM 751 C CA . SER A 1 96 ? -15.997 -0.424 -7.581 1.00 60.41 96 SER A CA 1
ATOM 752 C C . SER A 1 96 ? -15.561 -1.833 -7.997 1.00 60.41 96 SER A C 1
ATOM 754 O O . SER A 1 96 ? -15.996 -2.312 -9.045 1.00 60.41 96 SER A O 1
ATOM 756 N N . VAL A 1 97 ? -14.703 -2.504 -7.219 1.00 61.59 97 VAL A N 1
ATOM 757 C CA . VAL A 1 97 ? -14.304 -3.885 -7.519 1.00 61.59 97 VAL A CA 1
ATOM 758 C C . VAL A 1 97 ? -15.294 -4.819 -6.823 1.00 61.59 97 VAL A C 1
ATOM 760 O O . VAL A 1 97 ? -15.434 -4.726 -5.604 1.00 61.59 97 VAL A O 1
ATOM 763 N N . PRO A 1 98 ? -16.000 -5.703 -7.554 1.00 57.88 98 PRO A N 1
ATOM 764 C CA . PRO A 1 98 ? -16.883 -6.677 -6.927 1.00 57.88 98 PRO A CA 1
ATOM 765 C C . PRO A 1 98 ? -16.084 -7.535 -5.942 1.00 57.88 98 PRO A C 1
ATOM 767 O O . PRO A 1 98 ? -14.967 -7.954 -6.257 1.00 57.88 98 PRO A O 1
ATOM 770 N N . GLU A 1 99 ? -16.646 -7.775 -4.753 1.00 57.75 99 GLU A N 1
ATOM 771 C CA . GLU A 1 99 ? -16.033 -8.654 -3.757 1.00 57.75 99 GLU A CA 1
ATOM 772 C C . GLU A 1 99 ? -15.667 -9.980 -4.424 1.00 57.75 99 GLU A C 1
ATOM 774 O O . GLU A 1 99 ? -16.501 -10.634 -5.056 1.00 57.75 99 GLU A O 1
ATOM 779 N N . PHE A 1 100 ? -14.394 -10.365 -4.322 1.00 51.59 100 PHE A N 1
ATOM 780 C CA . PHE A 1 100 ? -13.961 -11.663 -4.808 1.00 51.59 100 PHE A CA 1
ATOM 781 C C . PHE A 1 100 ? -14.597 -12.720 -3.906 1.00 51.59 100 PHE A C 1
ATOM 783 O O . PHE A 1 100 ? -14.103 -12.998 -2.812 1.00 51.59 100 PHE A O 1
ATOM 790 N N . SER A 1 101 ? -15.720 -13.284 -4.351 1.00 44.88 101 SER A N 1
ATOM 791 C CA . SER A 1 101 ? -16.390 -14.402 -3.702 1.00 44.88 101 SER A CA 1
ATOM 792 C C . SER A 1 101 ? -15.473 -15.620 -3.773 1.00 44.88 101 SER A C 1
ATOM 794 O O . SER A 1 101 ? -15.523 -16.399 -4.727 1.00 44.88 101 SER A O 1
ATOM 796 N N . ALA A 1 102 ? -14.595 -15.761 -2.779 1.00 45.31 102 ALA A N 1
ATOM 797 C CA . ALA A 1 102 ? -13.857 -16.989 -2.552 1.00 45.31 102 ALA A CA 1
ATOM 798 C C . ALA A 1 102 ? -14.889 -18.117 -2.415 1.00 45.31 102 ALA A C 1
ATOM 800 O O . ALA A 1 102 ? -15.751 -18.076 -1.534 1.00 45.31 102 ALA A O 1
ATOM 801 N N . GLY A 1 103 ? -14.847 -19.069 -3.348 1.00 40.53 103 GLY A N 1
ATOM 802 C CA . GLY A 1 103 ? -15.777 -20.186 -3.409 1.00 40.53 103 GLY A CA 1
ATOM 803 C C . GLY A 1 103 ? -15.910 -20.862 -2.049 1.00 40.53 103 GLY A C 1
ATOM 804 O O . GLY A 1 103 ? -14.931 -21.289 -1.442 1.00 40.53 103 GLY A O 1
ATOM 805 N N . THR A 1 104 ? -17.146 -20.942 -1.565 1.00 36.12 104 THR A N 1
ATOM 806 C CA . THR A 1 104 ? -17.510 -21.818 -0.456 1.00 36.12 104 THR A CA 1
ATOM 807 C C . THR A 1 104 ? -17.454 -23.254 -0.972 1.00 36.12 104 THR A C 1
ATOM 809 O O . THR A 1 104 ? -18.467 -23.804 -1.392 1.00 36.12 104 THR A O 1
ATOM 812 N N . GLU A 1 105 ? -16.280 -23.879 -0.955 1.00 39.00 105 GLU A N 1
ATOM 813 C CA . GLU A 1 105 ? -16.173 -25.337 -1.060 1.00 39.00 105 GLU A CA 1
ATOM 814 C C . GLU A 1 105 ? -16.417 -25.957 0.323 1.00 39.00 105 GLU A C 1
ATOM 816 O O . GLU A 1 105 ? -15.530 -26.507 0.963 1.00 39.00 105 GLU A O 1
ATOM 821 N N . ASN A 1 106 ? -17.664 -25.867 0.795 1.00 37.72 106 ASN A N 1
ATOM 822 C CA . ASN A 1 106 ? -18.188 -26.798 1.794 1.00 37.72 106 ASN A CA 1
ATOM 823 C C . ASN A 1 106 ? -18.737 -28.025 1.052 1.00 37.72 106 ASN A C 1
ATOM 825 O O . ASN A 1 106 ? -19.947 -28.210 0.923 1.00 37.72 106 ASN A O 1
ATOM 829 N N . GLY A 1 107 ? -17.830 -28.848 0.526 1.00 32.16 107 GLY A N 1
ATOM 830 C CA . GLY A 1 107 ? -18.136 -30.146 -0.066 1.00 32.16 107 GLY A CA 1
ATOM 831 C C . GLY A 1 107 ? -17.895 -31.260 0.944 1.00 32.16 107 GLY A C 1
ATOM 832 O O . GLY A 1 107 ? -16.762 -31.682 1.148 1.00 32.16 107 GLY A O 1
ATOM 833 N N . LYS A 1 108 ? -18.972 -31.725 1.583 1.00 31.52 108 LYS A N 1
ATOM 834 C CA . LYS A 1 108 ? -19.021 -32.965 2.367 1.00 31.52 108 LYS A CA 1
ATOM 835 C C . LYS A 1 108 ? -18.395 -34.113 1.568 1.00 31.52 108 LYS A C 1
ATOM 837 O O . LYS A 1 108 ? -18.863 -34.405 0.470 1.00 31.52 108 LYS A O 1
ATOM 842 N N . VAL A 1 109 ? -17.397 -34.779 2.137 1.00 34.94 109 VAL A N 1
ATOM 843 C CA . VAL A 1 109 ? -16.939 -36.085 1.654 1.00 34.94 109 VAL A CA 1
ATOM 844 C C . VAL A 1 109 ? -17.802 -37.134 2.354 1.00 34.94 109 VAL A C 1
ATOM 846 O O . VAL A 1 109 ? -17.706 -37.292 3.571 1.00 34.94 109 VAL A O 1
ATOM 849 N N . ASN A 1 110 ? -18.713 -37.746 1.593 1.00 32.97 110 ASN A N 1
ATOM 850 C CA . ASN A 1 110 ? -19.240 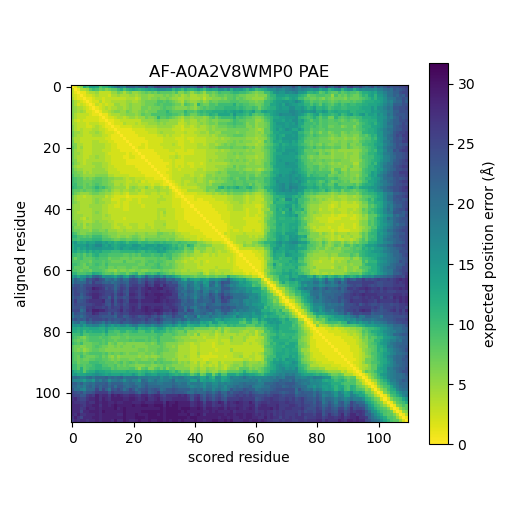-39.080 1.894 1.00 32.97 110 ASN A CA 1
ATOM 851 C C . ASN A 1 110 ? -18.186 -40.116 1.503 1.00 32.97 110 ASN A C 1
ATOM 853 O O . ASN A 1 110 ? -17.533 -39.891 0.457 1.00 32.97 110 ASN A O 1
#

Nearest PDB structures (foldseek):
  7cun-assembly1_F  TM=1.720E-01  e=9.608E+00  Homo sapiens

Sequence (110 aa):
ENLIFTSRNGTPMNPKNLLRRILQPACRKLNLPVISWHSFRHTHATLLGEVGESLRTAQAILGHSDLKTTLNIYTHAIPESQKRAVEKVAGLVFPSVPEFSAGTENGKVN

Secondary structure (DSSP, 8-state):
---SSB-TTSSBPPHHHHIIIIIHHHHHHTT-----HHHHHHHHHHHHHHTT--HHHHHHHH--SSTTSHHHHTTSPPPHHHHHHHHHHHHHH-TTSPP-----------

Mean predicted aligned error: 11.62 Å

Radius of gyration: 17.84 Å; Cα contacts (8 Å, |Δi|>4): 55; chains: 1; bounding box: 34×54×36 Å